Protein AF-A0A7V7CUH0-F1 (afdb_monomer)

Secondary structure (DSSP, 8-state):
-HHHHHHHHHHHHEEEEEEE--TT--TT----EEEEEEE-TTPPP--------

Foldseek 3Di:
DVVVLVVQQLVQFAPDKDWDDPPPDDPPDPDIDIDGHHGDPPGDGPPPPDPDD

Sequence (53 aa):
GTEKTILSLLKAHFSTVRHAKPAASRAGSAETYVVAMGFRANSPGPKEPHPEA

Nearest PDB structures (foldseek):
  7nad-assembly1_w  TM=7.788E-01  e=8.319E-02  Saccharomyces cerevisiae BY4741
  8i9v-assembly1_CS  TM=8.807E-01  e=2.070E-01  Thermochaetoides thermophila DSM 1495
  8ia0-assembly1_CS  TM=8.695E-01  e=2.939E-01  Thermochaetoides thermophila DSM 1495
  7o3l-assembly1_C  TM=3.568E-01  e=9.130E+00  Escherichia coli

Solvent-accessible surface area (backbone atoms only — not comparable to full-atom values): 3562 Å² total; per-residue (Å²): 112,74,66,59,56,54,52,50,48,47,53,52,33,21,75,40,69,44,80,47,81,63,92,80,62,55,99,85,58,92,75,84,40,73,50,72,42,64,77,44,94,83,43,76,70,80,78,74,81,73,83,80,128

Radius of gyration: 14.36 Å; Cα contacts (8 Å, |Δi|>4): 52; chains: 1; bounding box: 36×28×36 Å

pLDDT: mean 75.65, std 13.47, range [52.72, 93.12]

Structure (mmCIF, N/CA/C/O backbone):
data_AF-A0A7V7CUH0-F1
#
_entry.id   AF-A0A7V7CUH0-F1
#
loop_
_atom_site.group_PDB
_atom_site.id
_atom_site.type_symbol
_atom_site.label_atom_id
_atom_site.label_alt_id
_atom_site.label_comp_id
_atom_site.label_asym_id
_atom_site.label_entity_id
_atom_site.label_seq_id
_atom_site.pdbx_PDB_ins_code
_atom_site.Cartn_x
_atom_site.Cartn_y
_atom_site.Cartn_z
_atom_site.occupancy
_atom_site.B_iso_or_equiv
_atom_site.auth_seq_id
_atom_site.auth_comp_id
_atom_site.auth_asym_id
_atom_site.auth_atom_id
_atom_site.pdbx_PDB_model_num
ATOM 1 N N . GLY A 1 1 ? 10.659 10.292 7.269 1.00 59.41 1 GLY A N 1
ATOM 2 C CA . GLY A 1 1 ? 9.930 9.254 8.020 1.00 59.41 1 GLY A CA 1
ATOM 3 C C . GLY A 1 1 ? 10.022 7.951 7.262 1.00 59.41 1 GLY A C 1
ATOM 4 O O . GLY A 1 1 ? 9.677 7.940 6.085 1.00 59.41 1 GLY A O 1
ATOM 5 N N . THR A 1 2 ? 10.517 6.900 7.913 1.00 72.00 2 THR A N 1
ATOM 6 C CA . THR A 1 2 ? 10.819 5.576 7.334 1.00 72.00 2 THR A CA 1
ATOM 7 C C . THR A 1 2 ? 9.639 4.972 6.563 1.00 72.00 2 THR A C 1
ATOM 9 O O . THR A 1 2 ? 9.822 4.394 5.493 1.00 72.00 2 THR A O 1
ATOM 12 N N . GLU A 1 3 ? 8.410 5.210 7.028 1.00 79.69 3 GLU A N 1
ATOM 13 C CA . GLU A 1 3 ? 7.176 4.745 6.380 1.00 79.69 3 GLU A CA 1
ATOM 14 C C . GLU A 1 3 ? 6.977 5.310 4.968 1.00 79.69 3 GLU A C 1
ATOM 16 O O . GLU A 1 3 ? 6.564 4.578 4.071 1.00 79.69 3 GLU A O 1
ATOM 21 N N . LYS A 1 4 ? 7.312 6.588 4.725 1.00 81.25 4 LYS A N 1
ATOM 22 C CA . LYS A 1 4 ? 7.189 7.193 3.385 1.00 81.25 4 LYS A CA 1
ATOM 23 C C . LYS A 1 4 ? 8.134 6.535 2.383 1.00 81.25 4 LYS A C 1
ATOM 25 O O . LYS A 1 4 ? 7.740 6.322 1.238 1.00 81.25 4 LYS A O 1
ATOM 30 N N . THR A 1 5 ? 9.352 6.207 2.808 1.00 84.62 5 THR A N 1
ATOM 31 C CA . THR A 1 5 ? 10.346 5.542 1.955 1.00 84.62 5 THR A CA 1
ATOM 32 C C . THR A 1 5 ? 9.878 4.138 1.580 1.00 84.62 5 THR A C 1
ATOM 34 O O . THR A 1 5 ? 9.891 3.781 0.404 1.00 84.62 5 THR A O 1
ATOM 37 N N . ILE A 1 6 ? 9.360 3.384 2.555 1.00 87.19 6 ILE A N 1
ATOM 38 C CA . ILE A 1 6 ? 8.792 2.046 2.338 1.00 87.19 6 ILE A CA 1
ATOM 39 C C . ILE A 1 6 ? 7.581 2.107 1.399 1.00 87.19 6 ILE A C 1
ATOM 41 O O . ILE A 1 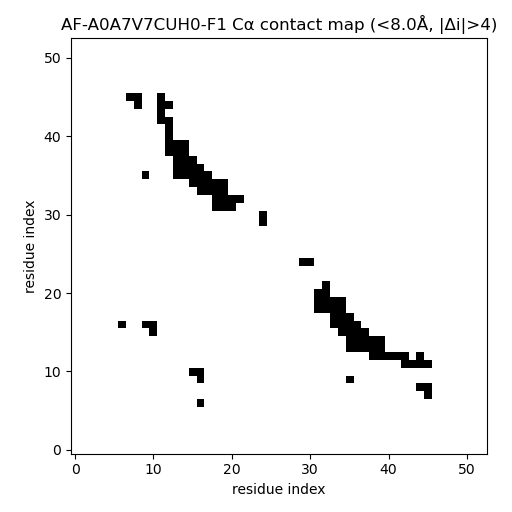6 ? 7.505 1.347 0.437 1.00 87.19 6 ILE A O 1
ATOM 45 N N . LEU A 1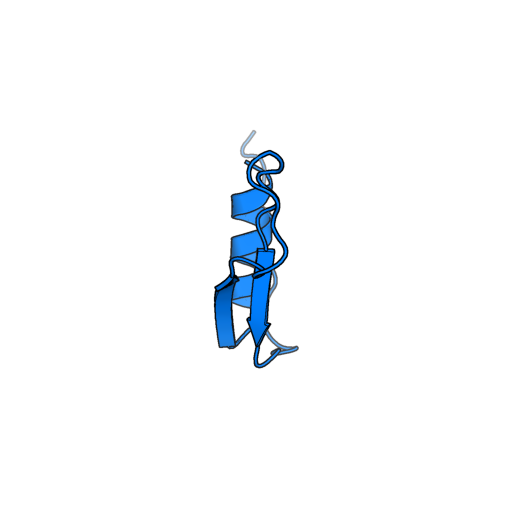 7 ? 6.656 3.045 1.610 1.00 87.62 7 LEU A N 1
ATOM 46 C CA . LEU A 1 7 ? 5.498 3.229 0.730 1.00 87.62 7 LEU A CA 1
ATOM 47 C C . LEU A 1 7 ? 5.894 3.595 -0.702 1.00 87.62 7 LEU A C 1
ATOM 49 O O . LEU A 1 7 ? 5.252 3.136 -1.645 1.00 87.62 7 LEU A O 1
ATOM 53 N N . SER A 1 8 ? 6.930 4.417 -0.866 1.00 89.25 8 SER A N 1
ATOM 54 C CA . SER A 1 8 ? 7.458 4.794 -2.179 1.00 89.25 8 SER A CA 1
ATOM 55 C C . SER A 1 8 ? 8.034 3.580 -2.916 1.00 89.25 8 SER A C 1
ATOM 57 O O . SER A 1 8 ? 7.673 3.335 -4.066 1.00 89.25 8 SER A O 1
ATOM 59 N N . LEU A 1 9 ? 8.833 2.758 -2.223 1.00 88.25 9 LEU A N 1
ATOM 60 C CA . LEU A 1 9 ? 9.350 1.483 -2.734 1.00 88.25 9 LEU A CA 1
ATOM 61 C C . LEU A 1 9 ? 8.217 0.546 -3.163 1.00 88.25 9 LEU A C 1
ATOM 63 O O . LEU A 1 9 ? 8.198 0.062 -4.294 1.00 88.25 9 LEU A O 1
ATOM 67 N N . LEU A 1 10 ? 7.228 0.327 -2.295 1.00 90.62 10 LEU A N 1
ATOM 68 C CA . LEU A 1 10 ? 6.099 -0.548 -2.609 1.00 90.62 10 LEU A CA 1
ATOM 69 C C . LEU A 1 10 ? 5.315 -0.042 -3.827 1.00 90.62 10 LEU A C 1
ATOM 71 O O . LEU A 1 10 ? 4.949 -0.828 -4.693 1.00 90.62 10 LEU A O 1
ATOM 75 N N . LYS A 1 11 ? 5.078 1.268 -3.944 1.00 88.44 11 LYS A N 1
ATOM 76 C CA . LYS A 1 11 ? 4.371 1.835 -5.103 1.00 88.44 11 LYS A CA 1
ATOM 77 C C . LYS A 1 11 ? 5.168 1.743 -6.398 1.00 88.44 11 LYS A C 1
ATOM 79 O O . LYS A 1 11 ? 4.562 1.638 -7.457 1.00 88.44 11 LYS A O 1
ATOM 84 N N . ALA A 1 12 ? 6.495 1.783 -6.324 1.00 89.75 12 ALA A N 1
ATOM 85 C CA . ALA A 1 12 ? 7.331 1.564 -7.493 1.00 89.75 12 ALA A CA 1
ATOM 86 C C . ALA A 1 12 ? 7.189 0.115 -7.974 1.00 89.75 12 ALA A C 1
ATOM 88 O O . ALA A 1 12 ? 6.897 -0.115 -9.141 1.00 89.75 12 ALA A O 1
ATOM 89 N N . HIS A 1 13 ? 7.327 -0.869 -7.085 1.00 89.94 13 HIS A N 1
ATOM 90 C CA . HIS A 1 13 ? 7.417 -2.280 -7.475 1.00 89.94 13 HIS A CA 1
ATOM 91 C C . HIS A 1 13 ? 6.079 -3.019 -7.600 1.00 89.94 13 HIS A C 1
ATOM 93 O O . HIS A 1 13 ? 6.059 -4.125 -8.132 1.00 89.94 13 HIS A O 1
ATOM 99 N N . PHE A 1 14 ? 4.959 -2.462 -7.138 1.00 92.69 14 PHE A N 1
ATOM 100 C CA . PHE A 1 14 ? 3.662 -3.143 -7.147 1.00 92.69 14 PHE A CA 1
ATOM 101 C C . PHE A 1 14 ? 2.588 -2.319 -7.855 1.00 92.69 14 PHE 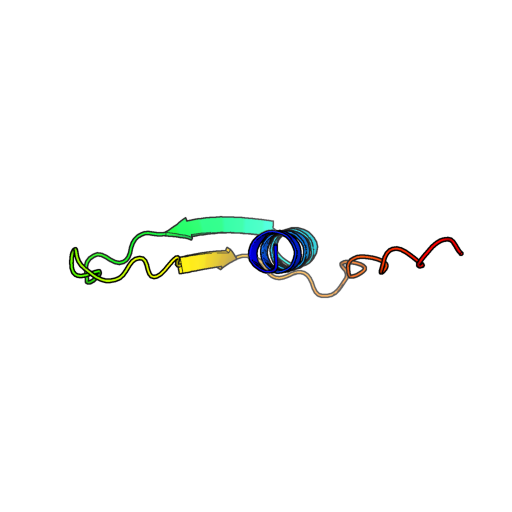A C 1
ATOM 103 O O . PHE A 1 14 ? 2.545 -1.096 -7.771 1.00 92.69 14 PHE A O 1
ATOM 110 N N . SER A 1 15 ? 1.668 -3.008 -8.528 1.00 92.62 15 SER A N 1
ATOM 111 C CA . SER A 1 15 ? 0.558 -2.377 -9.255 1.00 92.62 15 SER A CA 1
ATOM 112 C C . SER A 1 15 ? -0.484 -1.758 -8.322 1.00 92.62 15 SER A C 1
ATOM 114 O O . SER A 1 15 ? -1.207 -0.840 -8.700 1.00 92.62 15 SER A O 1
ATOM 116 N N . THR A 1 16 ? -0.624 -2.287 -7.108 1.00 91.31 16 THR A N 1
ATOM 117 C CA . THR A 1 16 ? -1.596 -1.807 -6.125 1.00 91.31 16 THR A CA 1
ATOM 118 C C . THR A 1 16 ? -0.986 -1.890 -4.739 1.00 91.31 16 THR A C 1
ATOM 120 O O . THR A 1 16 ? -0.467 -2.935 -4.370 1.00 91.31 16 THR A O 1
ATOM 123 N N . VAL A 1 17 ? -1.070 -0.801 -3.973 1.00 92.12 17 VAL A N 1
ATOM 124 C CA . VAL A 1 17 ? -0.603 -0.714 -2.583 1.00 92.12 17 VAL A CA 1
ATOM 125 C C . VAL A 1 17 ? -1.709 -0.075 -1.755 1.00 92.12 17 VAL A C 1
ATOM 127 O O . VAL A 1 17 ? -2.187 1.007 -2.104 1.00 92.12 17 VAL A O 1
ATOM 130 N N . ARG A 1 18 ? -2.149 -0.739 -0.684 1.00 88.94 18 ARG A N 1
ATOM 131 C CA . ARG A 1 18 ? -3.252 -0.276 0.170 1.00 88.94 18 ARG A CA 1
ATOM 132 C C . ARG A 1 18 ? -2.959 -0.534 1.639 1.00 88.94 18 ARG A C 1
ATOM 134 O O . ARG A 1 18 ? -2.405 -1.571 1.985 1.00 88.94 18 ARG A O 1
ATOM 141 N N . HIS A 1 19 ? -3.381 0.389 2.495 1.00 88.00 19 HIS A N 1
ATOM 142 C CA . HIS A 1 19 ? -3.392 0.155 3.935 1.00 88.00 19 HIS A CA 1
ATOM 143 C C . HIS A 1 19 ? -4.541 -0.788 4.278 1.00 88.00 19 HIS A C 1
ATOM 145 O O . HIS A 1 19 ? -5.666 -0.591 3.813 1.00 88.00 19 HIS A O 1
ATOM 151 N N . ALA A 1 20 ? -4.255 -1.807 5.077 1.00 82.62 20 ALA A N 1
ATOM 152 C CA . ALA A 1 20 ? -5.246 -2.747 5.565 1.00 82.62 20 ALA A CA 1
ATOM 153 C C . ALA A 1 20 ? -5.274 -2.700 7.089 1.00 82.62 20 ALA A C 1
ATOM 155 O O . ALA A 1 20 ? -4.242 -2.554 7.739 1.00 82.62 20 ALA A O 1
ATOM 156 N N . LYS A 1 21 ? -6.466 -2.837 7.662 1.00 72.12 21 LYS A N 1
ATOM 157 C CA . LYS A 1 21 ? -6.630 -3.049 9.097 1.00 72.12 21 LYS A CA 1
ATOM 158 C C . LYS A 1 21 ? -6.923 -4.532 9.304 1.00 72.12 21 LYS A C 1
ATOM 160 O O . LYS A 1 21 ? -7.966 -4.984 8.826 1.00 72.12 21 LYS A O 1
ATOM 165 N N . PRO A 1 22 ? -6.049 -5.310 9.961 1.00 67.94 22 PRO A N 1
ATOM 166 C CA . PRO A 1 22 ? -6.389 -6.689 10.257 1.00 67.94 22 PRO A CA 1
ATOM 167 C C . PRO A 1 22 ? -7.560 -6.709 11.242 1.00 67.94 22 PRO A C 1
ATOM 169 O O . PRO A 1 22 ? -7.581 -5.958 12.217 1.00 67.94 22 PRO A O 1
ATOM 172 N N . ALA A 1 23 ? -8.533 -7.591 11.012 1.00 60.91 23 ALA A N 1
ATOM 173 C CA . ALA A 1 23 ? -9.660 -7.784 11.929 1.00 60.91 23 ALA A CA 1
ATOM 174 C C . ALA A 1 23 ? -9.205 -8.206 13.344 1.00 60.91 23 ALA A C 1
ATOM 176 O O . ALA A 1 23 ? -9.932 -8.011 14.311 1.00 60.91 23 ALA A O 1
ATOM 177 N N . ALA A 1 24 ? -7.981 -8.735 13.467 1.00 59.78 24 ALA A N 1
ATOM 178 C CA . ALA A 1 24 ? -7.350 -9.132 14.723 1.00 59.78 24 ALA A CA 1
ATOM 179 C C . ALA A 1 24 ? -6.593 -8.000 15.453 1.00 59.78 24 ALA A C 1
ATOM 181 O O . ALA A 1 24 ? -6.061 -8.244 16.537 1.00 59.78 24 ALA A O 1
ATOM 182 N N . SER A 1 25 ? -6.524 -6.779 14.900 1.00 56.44 25 SER A N 1
ATOM 183 C CA . SER A 1 25 ? -5.815 -5.667 15.552 1.00 56.44 25 SER A CA 1
ATOM 184 C C . SER A 1 25 ? -6.530 -5.275 16.843 1.00 56.44 25 SER A C 1
ATOM 186 O O . SER A 1 25 ? -7.610 -4.679 16.830 1.00 56.44 25 SER A O 1
ATOM 188 N N . ARG A 1 26 ? -5.915 -5.612 17.977 1.00 60.72 26 ARG A N 1
ATOM 189 C CA . ARG A 1 26 ? -6.358 -5.189 19.307 1.00 60.72 26 ARG A CA 1
ATOM 190 C C . ARG A 1 26 ? -6.169 -3.678 19.427 1.00 60.72 26 ARG A C 1
ATOM 192 O O . ARG A 1 26 ? -5.153 -3.149 18.987 1.00 60.72 26 ARG A O 1
ATOM 199 N N . ALA A 1 27 ? -7.118 -2.994 20.061 1.00 56.00 27 ALA A N 1
ATOM 200 C CA . ALA A 1 27 ? -7.202 -1.531 20.157 1.00 56.00 27 ALA A CA 1
ATOM 201 C C . ALA A 1 27 ? -6.030 -0.816 20.884 1.00 56.00 27 ALA A C 1
ATOM 203 O O . ALA A 1 27 ? -6.135 0.374 21.157 1.00 56.00 27 ALA A O 1
ATOM 204 N N . GLY A 1 28 ? -4.929 -1.512 21.193 1.00 58.12 28 GLY A N 1
ATOM 205 C CA . GLY A 1 28 ? -3.749 -0.977 21.884 1.00 58.12 28 GLY A CA 1
ATOM 206 C C . GLY A 1 28 ? -2.438 -1.026 21.089 1.00 58.12 28 GLY A C 1
ATOM 207 O O . GLY A 1 28 ? -1.452 -0.472 21.558 1.00 58.12 28 GLY A O 1
ATOM 208 N N . SER A 1 29 ? -2.417 -1.641 19.900 1.00 53.78 29 SER A N 1
ATOM 209 C CA . SER A 1 29 ? -1.239 -1.665 19.019 1.00 53.78 29 SER A CA 1
ATOM 210 C C . SER A 1 29 ? -1.598 -1.073 17.660 1.00 53.78 29 SER A C 1
ATOM 212 O O . SER A 1 29 ? -2.367 -1.660 16.895 1.00 5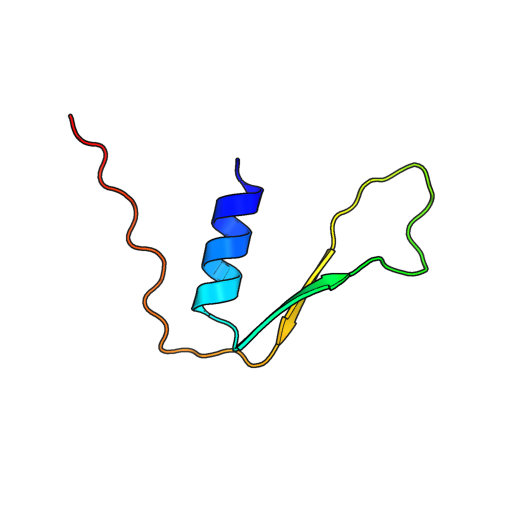3.78 29 SER A O 1
ATOM 214 N N . ALA A 1 30 ? -1.046 0.102 17.355 1.00 57.41 30 ALA A N 1
ATOM 215 C CA . ALA A 1 30 ? -1.134 0.741 16.044 1.00 57.41 30 ALA A CA 1
ATOM 216 C C . ALA A 1 30 ? -0.169 0.057 15.059 1.00 57.41 30 ALA A C 1
ATOM 218 O O . ALA A 1 30 ? 0.790 0.651 14.577 1.00 57.41 30 ALA A O 1
ATOM 219 N N . GLU A 1 31 ? -0.384 -1.229 14.802 1.00 69.62 31 GLU A N 1
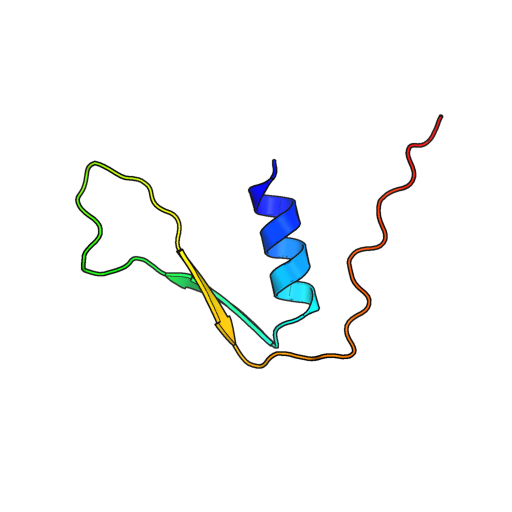ATOM 220 C CA . GLU A 1 31 ? 0.353 -1.943 13.767 1.00 69.62 31 GLU A CA 1
ATOM 221 C C . GLU A 1 31 ? -0.246 -1.563 12.406 1.00 69.62 31 GLU A C 1
ATOM 223 O O . GLU A 1 31 ? -1.388 -1.903 12.087 1.00 69.62 31 GLU A O 1
ATOM 228 N N . THR A 1 32 ? 0.503 -0.797 11.613 1.00 72.12 32 THR A N 1
ATOM 22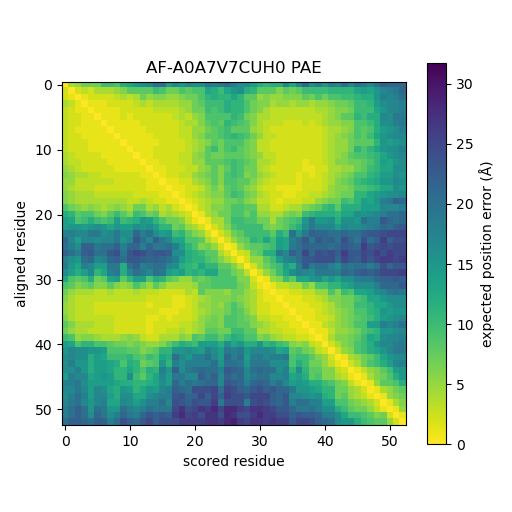9 C CA . THR A 1 32 ? 0.094 -0.399 10.261 1.00 72.12 32 THR A CA 1
ATOM 230 C C . THR A 1 32 ? 0.429 -1.516 9.281 1.00 72.12 32 THR A C 1
ATOM 232 O O . THR A 1 32 ? 1.599 -1.793 9.025 1.00 72.12 32 THR A O 1
ATOM 235 N N . TYR A 1 33 ? -0.593 -2.132 8.684 1.00 80.62 33 TYR A N 1
ATOM 236 C CA . TYR A 1 33 ? -0.409 -3.149 7.649 1.00 80.62 33 TYR A CA 1
ATOM 237 C C . TYR A 1 33 ? -0.581 -2.542 6.259 1.00 80.62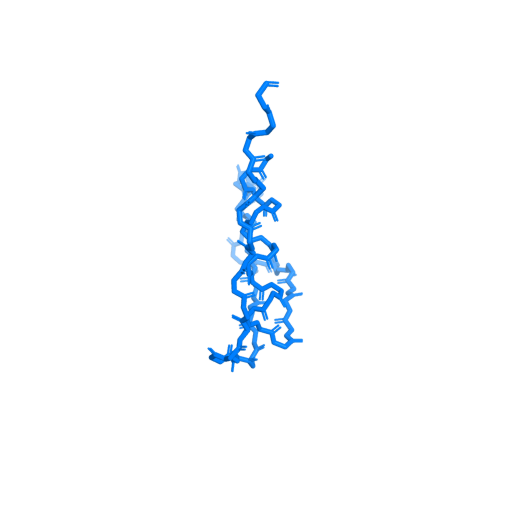 33 TYR A C 1
ATOM 239 O O . TYR A 1 33 ? -1.479 -1.731 6.009 1.00 80.62 33 TYR A O 1
ATOM 247 N N . VAL A 1 34 ? 0.265 -2.977 5.327 1.00 87.12 34 VAL A N 1
ATOM 248 C CA . VAL A 1 34 ? 0.214 -2.571 3.922 1.00 87.12 34 VAL A CA 1
ATOM 249 C C . VAL A 1 34 ? 0.151 -3.823 3.056 1.00 87.12 34 VAL A C 1
ATOM 251 O O . VAL A 1 34 ? 0.982 -4.716 3.183 1.00 87.12 34 VAL A O 1
ATOM 254 N N . VAL A 1 35 ? -0.838 -3.888 2.171 1.00 88.88 35 VAL A N 1
ATOM 255 C CA . VAL A 1 35 ? -1.007 -4.970 1.198 1.00 88.88 35 VAL A CA 1
ATOM 256 C C . VAL A 1 35 ? -0.585 -4.452 -0.168 1.00 88.88 35 VAL A C 1
ATOM 258 O O . VAL A 1 35 ? -1.130 -3.456 -0.653 1.00 88.88 35 VAL A O 1
ATOM 261 N N . ALA A 1 36 ? 0.384 -5.129 -0.781 1.00 92.38 36 ALA A N 1
ATOM 262 C CA . ALA A 1 36 ? 0.898 -4.810 -2.104 1.00 92.38 36 AL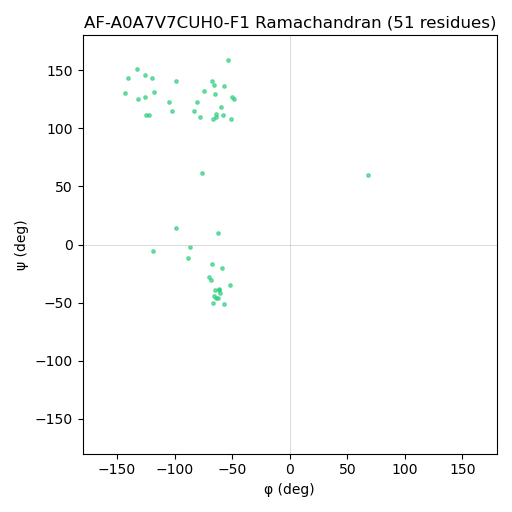A A CA 1
ATOM 263 C C . ALA A 1 36 ? 0.656 -5.986 -3.067 1.00 92.38 36 ALA A C 1
ATOM 265 O O . ALA A 1 36 ? 0.936 -7.134 -2.731 1.00 92.38 36 ALA A O 1
ATOM 266 N N . MET A 1 37 ? 0.102 -5.714 -4.250 1.00 93.12 37 MET A N 1
ATOM 267 C CA . MET A 1 37 ? -0.316 -6.734 -5.221 1.00 93.12 37 MET A CA 1
ATOM 268 C C . MET A 1 37 ? 0.171 -6.408 -6.634 1.00 93.12 37 MET A C 1
ATOM 270 O O . MET A 1 37 ? 0.321 -5.242 -7.008 1.00 93.12 37 MET A O 1
ATOM 274 N N . GLY A 1 38 ? 0.389 -7.456 -7.435 1.00 92.19 38 GLY A N 1
ATOM 275 C CA . GLY A 1 38 ? 0.841 -7.334 -8.822 1.00 92.19 38 GLY A CA 1
ATOM 276 C C . GLY A 1 38 ? 2.270 -6.806 -8.915 1.00 92.19 38 GLY A C 1
ATOM 277 O O . GLY A 1 38 ? 2.477 -5.722 -9.466 1.00 92.19 38 GLY A O 1
ATOM 278 N N . PHE A 1 39 ? 3.214 -7.545 -8.325 1.00 92.19 39 PHE A N 1
ATOM 279 C CA . PHE A 1 39 ? 4.647 -7.244 -8.338 1.00 92.19 39 PHE A CA 1
ATOM 280 C C . PHE A 1 39 ? 5.192 -7.137 -9.770 1.00 92.19 39 PHE A C 1
ATOM 282 O O . PHE A 1 39 ? 4.875 -7.958 -10.631 1.00 92.19 39 PHE A O 1
ATOM 289 N N . ARG A 1 40 ? 6.023 -6.123 -10.012 1.00 85.75 40 ARG A N 1
ATOM 290 C CA . ARG A 1 40 ? 6.676 -5.815 -11.285 1.00 85.75 40 ARG A CA 1
ATOM 291 C C . ARG A 1 40 ? 8.184 -5.748 -11.054 1.00 85.75 40 ARG A C 1
ATOM 293 O O . ARG A 1 40 ? 8.684 -4.818 -10.425 1.00 85.75 40 ARG A O 1
ATOM 300 N N . ALA A 1 41 ? 8.911 -6.714 -11.609 1.00 76.44 41 ALA A N 1
ATOM 301 C CA . ALA A 1 41 ? 10.363 -6.811 -11.456 1.00 76.44 41 ALA A CA 1
ATOM 302 C C . ALA A 1 41 ? 11.146 -5.677 -12.153 1.00 76.44 41 ALA A C 1
ATOM 304 O O . ALA A 1 41 ? 12.308 -5.464 -11.833 1.00 76.44 41 ALA A O 1
ATOM 305 N N . ASN A 1 42 ? 10.521 -4.934 -13.076 1.00 7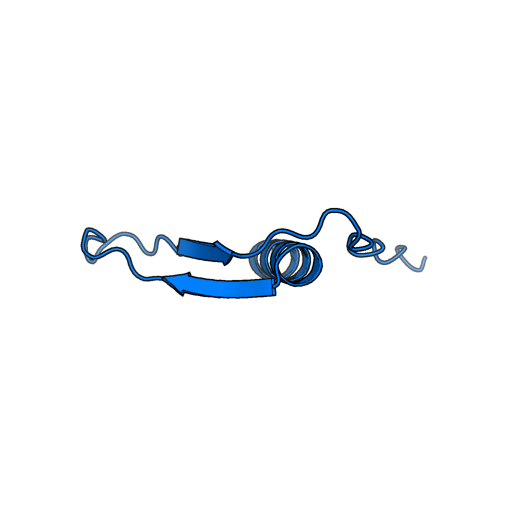0.75 42 ASN A N 1
ATOM 306 C CA . ASN A 1 42 ? 11.201 -3.932 -13.907 1.00 70.75 42 ASN A CA 1
ATOM 307 C C . ASN A 1 42 ? 11.061 -2.479 -13.416 1.00 70.75 42 ASN A C 1
ATOM 309 O O . ASN A 1 42 ? 11.308 -1.548 -14.181 1.00 70.75 42 ASN A O 1
ATOM 313 N N . SER A 1 43 ? 10.613 -2.248 -12.180 1.00 64.31 43 SER A N 1
ATOM 314 C CA . SER A 1 43 ? 10.545 -0.872 -11.684 1.00 64.31 43 SER A CA 1
ATOM 315 C C . SER A 1 43 ? 11.916 -0.404 -11.212 1.00 64.31 43 SER A C 1
ATOM 317 O O . SER A 1 43 ? 12.484 -1.044 -10.324 1.00 64.31 43 SER A O 1
ATOM 319 N N . PRO A 1 44 ? 12.453 0.703 -11.762 1.00 63.50 44 PRO A N 1
ATOM 320 C CA . PRO A 1 44 ? 13.649 1.313 -11.212 1.00 63.50 44 PRO A CA 1
ATOM 321 C C . PRO A 1 44 ? 13.326 1.710 -9.771 1.00 63.50 44 PRO A C 1
ATOM 323 O O . PRO A 1 44 ? 12.392 2.479 -9.526 1.00 63.50 44 PRO A O 1
ATOM 326 N N . GLY A 1 45 ? 14.052 1.126 -8.815 1.00 63.91 45 GLY A N 1
ATOM 327 C CA . GLY A 1 45 ? 13.937 1.496 -7.408 1.00 63.91 45 GLY A CA 1
ATOM 328 C C . GLY A 1 45 ? 14.140 3.007 -7.235 1.00 63.91 45 GLY A C 1
ATOM 329 O O . GLY A 1 45 ? 14.709 3.661 -8.119 1.00 63.91 45 GLY A O 1
ATOM 330 N N . PRO A 1 46 ? 13.655 3.604 -6.134 1.00 62.72 46 PRO A N 1
ATOM 331 C CA . PRO A 1 46 ? 13.828 5.028 -5.909 1.00 62.72 46 PRO A CA 1
ATOM 332 C C . PRO A 1 46 ? 15.321 5.355 -5.917 1.00 62.72 46 PRO A C 1
ATOM 334 O O . PRO A 1 46 ? 16.064 4.939 -5.035 1.00 62.72 46 PRO A O 1
ATOM 337 N N . LYS A 1 47 ? 15.737 6.089 -6.951 1.00 62.72 47 LYS A N 1
ATOM 338 C CA . LYS A 1 47 ? 17.028 6.766 -7.039 1.00 62.72 47 LYS A CA 1
ATOM 339 C C . LYS A 1 47 ? 17.214 7.578 -5.764 1.00 62.72 47 LYS A C 1
ATOM 341 O O . LYS A 1 47 ? 16.479 8.540 -5.533 1.00 62.72 47 LYS A O 1
ATOM 346 N N . GLU A 1 48 ? 18.117 7.095 -4.918 1.00 63.62 48 GLU A N 1
ATOM 347 C CA . GLU A 1 48 ? 18.504 7.725 -3.665 1.00 63.62 48 GLU A CA 1
ATOM 348 C C . GLU A 1 48 ? 18.787 9.207 -3.942 1.00 63.62 48 GLU A C 1
ATOM 350 O O . GLU A 1 48 ? 19.529 9.512 -4.883 1.00 63.62 48 GLU A O 1
ATOM 355 N N . PRO A 1 49 ? 18.135 10.148 -3.234 1.00 64.19 49 PRO A N 1
ATOM 356 C CA . PRO A 1 49 ? 18.480 11.547 -3.386 1.00 64.19 49 PRO A CA 1
ATOM 357 C C . PRO A 1 49 ? 19.918 11.704 -2.902 1.00 64.19 49 PRO A C 1
ATOM 359 O O . PRO A 1 49 ? 20.219 11.499 -1.728 1.00 64.19 49 PRO A O 1
ATOM 362 N N . HIS A 1 50 ? 20.798 12.010 -3.851 1.00 58.84 50 HIS A N 1
ATOM 363 C CA . HIS A 1 50 ? 22.174 12.397 -3.596 1.00 58.84 50 HIS A CA 1
ATOM 364 C C . HIS A 1 50 ? 22.166 13.511 -2.537 1.00 58.84 50 HIS A C 1
ATOM 366 O O . HIS A 1 50 ? 21.414 14.475 -2.717 1.00 58.84 50 HIS A O 1
ATOM 372 N N . PRO A 1 51 ? 22.920 13.394 -1.430 1.00 69.81 51 PRO A N 1
ATOM 373 C CA . PRO A 1 51 ? 23.069 14.509 -0.513 1.00 69.81 51 PRO A CA 1
ATOM 374 C C . PRO A 1 51 ? 23.786 15.625 -1.278 1.00 69.81 51 PRO A C 1
ATOM 376 O O . PRO A 1 51 ? 24.946 15.478 -1.657 1.00 69.81 51 PRO A O 1
ATOM 379 N N . GLU A 1 52 ? 23.064 16.701 -1.587 1.00 62.25 52 GLU A N 1
ATOM 380 C CA . GLU A 1 52 ? 23.682 17.951 -2.020 1.00 62.25 52 GLU A CA 1
ATOM 381 C C . GLU A 1 52 ? 24.505 18.484 -0.836 1.00 62.25 52 GLU A C 1
ATOM 383 O O . GLU A 1 52 ? 24.037 18.459 0.306 1.00 62.25 52 GLU A O 1
ATOM 388 N N . ALA A 1 53 ? 25.764 18.805 -1.137 1.00 52.72 53 ALA A N 1
ATOM 389 C CA . ALA A 1 53 ? 26.842 19.132 -0.207 1.00 52.72 53 ALA A CA 1
ATOM 390 C C . ALA A 1 53 ? 26.637 20.453 0.548 1.00 52.72 53 ALA A C 1
ATOM 392 O O . ALA A 1 53 ? 25.995 21.368 -0.014 1.00 52.72 53 ALA A O 1
#

Mean predicted aligned error: 9.92 Å